Protein AF-A0A856MH04-F1 (afdb_monomer)

pLDDT: mean 80.82, std 21.12, range [37.09, 98.31]

Sequence (131 aa):
MKMKALLLPAAIMVMFATSPVIFTHAGVAAPGSRAEAWQAKLNLTDAQKAKMKEIRESSKKQIDALLTPEQRTQKEQARQQRKKPNLNLTADQKAKMKEIRQNTKTQMQALLTPEQQQQWKQMREQKRQSQ

Foldseek 3Di:
DDDDDDDDDDDPPDDDPDDPPPDPPPDDDDPDDPVVVLCVVLVPDPVLVVVLVVLVVVLVVQLCVLADPVLNVQCVVCVVVVHDGDSVDDPVSVVSNVVSVVVSVVVSLVSHDPVSNVSVVVVVVVVVVVD

Secondary structure (DSSP, 8-state):
---------------------------------HHHHHHHHTT--HHHHHHHHHHHHHHHHHHHHTS-HHHHHHHHHHHHTTPPP-----HHHHHHHHHHHHHHHHHHHHTS-HHHHHHHHHHHHHHHHT-

Mean predicted aligned error: 12.07 Å

Structure (mmCIF, N/CA/C/O backbone):
data_AF-A0A856MH04-F1
#
_entry.id   AF-A0A856MH04-F1
#
loop_
_atom_site.group_PDB
_atom_site.id
_atom_site.type_symbol
_atom_site.label_atom_id
_atom_site.label_alt_id
_atom_site.label_comp_id
_atom_site.label_asym_id
_atom_site.label_entity_id
_atom_site.label_seq_id
_atom_site.pdbx_PDB_ins_code
_atom_site.Cartn_x
_atom_site.Cartn_y
_atom_site.Cartn_z
_atom_site.occupancy
_atom_site.B_iso_or_equiv
_atom_site.auth_seq_id
_atom_site.auth_comp_id
_atom_site.auth_asym_id
_atom_site.auth_atom_id
_atom_site.pdbx_PDB_model_num
ATOM 1 N N . MET A 1 1 ? 1.152 -50.523 28.486 1.00 40.34 1 MET A N 1
ATOM 2 C CA . MET A 1 1 ? 2.097 -49.460 28.076 1.00 40.34 1 MET A CA 1
ATOM 3 C C . MET A 1 1 ? 1.333 -48.165 27.857 1.00 40.34 1 MET A C 1
ATOM 5 O O . MET A 1 1 ? 0.196 -48.199 27.414 1.00 40.34 1 MET A O 1
ATOM 9 N N . LYS A 1 2 ? 1.954 -47.058 28.262 1.00 44.81 2 LYS A N 1
ATOM 10 C CA . LYS A 1 2 ? 1.483 -45.671 28.183 1.00 44.81 2 LYS A CA 1
ATOM 11 C C . LYS A 1 2 ? 1.557 -45.174 26.731 1.00 44.81 2 LYS A C 1
ATOM 13 O O . LYS A 1 2 ? 2.467 -45.600 26.033 1.00 44.81 2 LYS A O 1
ATOM 18 N N . MET A 1 3 ? 0.691 -44.240 26.333 1.00 42.97 3 MET A N 1
ATOM 19 C CA . MET A 1 3 ? 1.037 -42.882 25.863 1.00 42.97 3 MET A CA 1
ATOM 20 C C . MET A 1 3 ? -0.250 -42.099 25.543 1.00 42.97 3 MET A C 1
ATOM 22 O O . MET A 1 3 ? -1.300 -42.667 25.269 1.00 42.97 3 MET A O 1
ATOM 26 N N . LYS A 1 4 ? -0.147 -40.781 25.708 1.00 42.91 4 LYS A N 1
ATOM 27 C CA . LYS A 1 4 ? -1.201 -39.798 25.964 1.00 42.91 4 LYS A CA 1
ATOM 28 C C . LYS A 1 4 ? -1.585 -39.007 24.703 1.00 42.91 4 LYS A C 1
ATOM 30 O O . LYS A 1 4 ? -0.751 -38.802 23.834 1.00 42.91 4 LYS A O 1
ATOM 35 N N . ALA A 1 5 ? -2.833 -38.536 24.722 1.00 49.03 5 ALA A N 1
ATOM 36 C CA . ALA A 1 5 ? -3.416 -37.291 24.200 1.00 49.03 5 ALA A CA 1
ATOM 37 C C . ALA A 1 5 ? -2.593 -36.355 23.287 1.00 49.03 5 ALA A C 1
ATOM 39 O O . ALA A 1 5 ? -1.504 -35.929 23.662 1.00 49.03 5 ALA A O 1
ATOM 40 N N . LEU A 1 6 ? -3.241 -35.852 22.224 1.00 43.00 6 LEU A N 1
ATOM 41 C CA . LEU A 1 6 ? -3.095 -34.463 21.756 1.00 43.00 6 LEU A CA 1
ATOM 42 C C . LEU A 1 6 ? -4.311 -34.083 20.870 1.00 43.00 6 LEU A C 1
ATOM 44 O O . LEU A 1 6 ? -4.502 -34.681 19.821 1.00 43.00 6 LEU A O 1
ATOM 48 N N . LEU A 1 7 ? -5.329 -33.389 21.387 1.00 39.56 7 LEU A N 1
ATOM 49 C CA . LEU A 1 7 ? -5.524 -31.932 21.546 1.00 39.56 7 LEU A CA 1
ATOM 50 C C . LEU A 1 7 ? -6.159 -31.251 20.310 1.00 39.56 7 LEU A C 1
ATOM 52 O O . LEU A 1 7 ? -5.661 -31.307 19.194 1.00 39.56 7 LEU A O 1
ATOM 56 N N . LEU A 1 8 ? -7.319 -30.661 20.605 1.00 37.09 8 LEU A N 1
ATOM 57 C CA . LEU A 1 8 ? -8.390 -30.075 19.794 1.00 37.09 8 LEU A CA 1
ATOM 58 C C . LEU A 1 8 ? -8.002 -28.815 18.984 1.00 37.09 8 LEU A C 1
ATOM 60 O O . LEU A 1 8 ? -6.990 -28.180 19.283 1.00 37.09 8 LEU A O 1
ATOM 64 N N . PRO A 1 9 ? -8.832 -28.406 17.998 1.00 46.78 9 PRO A N 1
ATOM 65 C CA . PRO A 1 9 ? -8.619 -27.198 17.202 1.00 46.78 9 PRO A CA 1
ATOM 66 C C . PRO A 1 9 ? -8.718 -25.927 18.056 1.00 46.78 9 PRO A C 1
ATOM 68 O O . PRO A 1 9 ? -9.695 -25.708 18.773 1.00 46.78 9 PRO A O 1
AT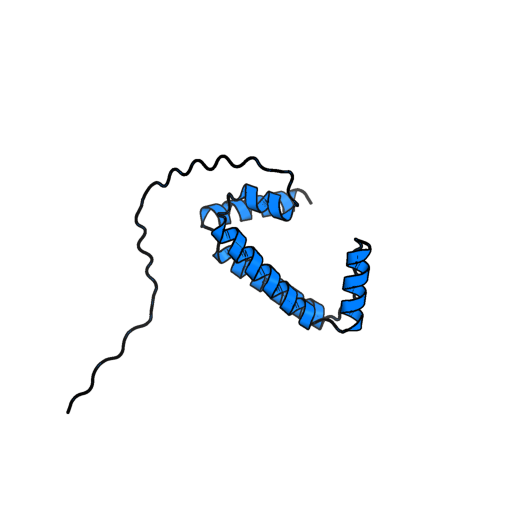OM 71 N N . ALA A 1 10 ? -7.713 -25.059 17.942 1.00 40.16 10 ALA A N 1
ATOM 72 C CA . AL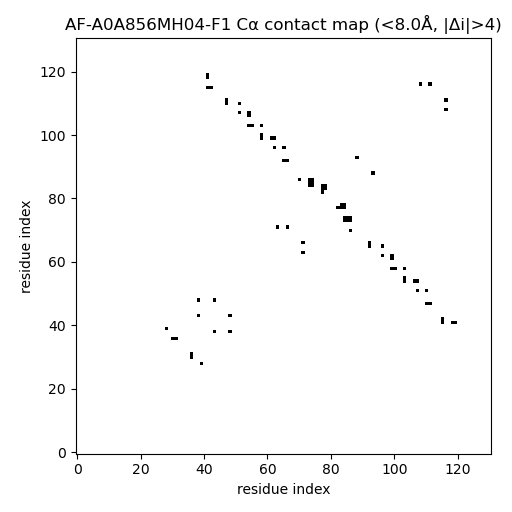A A 1 10 ? -7.679 -23.755 18.591 1.00 40.16 10 ALA A CA 1
ATOM 73 C C . ALA A 1 10 ? -8.685 -22.788 17.937 1.00 40.16 10 ALA A C 1
ATOM 75 O O . ALA A 1 10 ? -8.356 -22.041 17.017 1.00 40.16 10 ALA A O 1
ATOM 76 N N . ALA A 1 11 ? -9.920 -22.788 18.437 1.00 40.41 11 ALA A N 1
ATOM 77 C CA . ALA A 1 11 ? -10.819 -21.648 18.344 1.00 40.41 11 ALA A CA 1
ATOM 78 C C . ALA A 1 11 ? -10.421 -20.645 19.437 1.00 40.41 11 ALA A C 1
ATOM 80 O O . ALA A 1 11 ? -10.584 -20.912 20.627 1.00 40.41 11 ALA A O 1
ATOM 81 N N . ILE A 1 12 ? -9.869 -19.494 19.051 1.00 43.03 12 ILE A N 1
ATOM 82 C CA . ILE A 1 12 ? -9.634 -18.389 19.986 1.00 43.03 12 ILE A CA 1
ATOM 83 C C . ILE A 1 12 ? -10.996 -17.753 20.282 1.00 43.03 12 ILE A C 1
ATOM 85 O O . ILE A 1 12 ? -11.471 -16.879 19.559 1.00 43.03 12 ILE A O 1
ATOM 89 N N . MET A 1 13 ? -11.645 -18.239 21.336 1.00 41.66 13 MET A N 1
ATOM 90 C CA . MET A 1 13 ? -12.840 -17.643 21.921 1.00 41.66 13 MET A CA 1
ATOM 91 C C . MET A 1 13 ? -12.401 -16.440 22.765 1.00 41.66 13 MET A C 1
ATOM 93 O O . MET A 1 13 ? -11.999 -16.584 23.917 1.00 41.66 13 MET A O 1
ATOM 97 N N . VAL A 1 14 ? -12.420 -15.242 22.177 1.00 54.69 14 VAL A N 1
ATOM 98 C CA . VAL A 1 14 ? -12.207 -13.996 22.925 1.00 54.69 14 VAL A CA 1
ATOM 99 C C . VAL A 1 14 ? -13.451 -13.748 23.778 1.00 54.69 14 VAL A C 1
ATOM 101 O O . VAL A 1 14 ? -14.501 -13.377 23.258 1.00 54.69 14 VAL A O 1
ATOM 104 N N . MET A 1 15 ? -13.347 -13.980 25.088 1.00 48.94 15 MET A N 1
ATOM 105 C CA . MET A 1 15 ? -14.360 -13.529 26.040 1.00 48.94 15 MET A CA 1
ATOM 106 C C . MET A 1 15 ? -14.352 -11.998 26.092 1.00 48.94 15 MET A C 1
ATOM 108 O O . MET A 1 15 ? -13.339 -11.382 26.422 1.00 48.94 15 MET A O 1
ATOM 112 N N . PHE A 1 16 ? -15.486 -11.380 25.767 1.00 44.56 16 PHE A N 1
ATOM 113 C CA . PHE A 1 16 ? -15.705 -9.951 25.968 1.00 44.56 16 PHE A CA 1
ATOM 114 C C . PHE A 1 16 ? -15.913 -9.678 27.462 1.00 44.56 16 PHE A C 1
ATOM 116 O O . PHE A 1 16 ? -17.005 -9.872 27.987 1.00 44.56 16 PHE A O 1
ATOM 123 N N . ALA A 1 17 ? -14.873 -9.202 28.146 1.00 51.44 17 ALA A N 1
ATOM 124 C C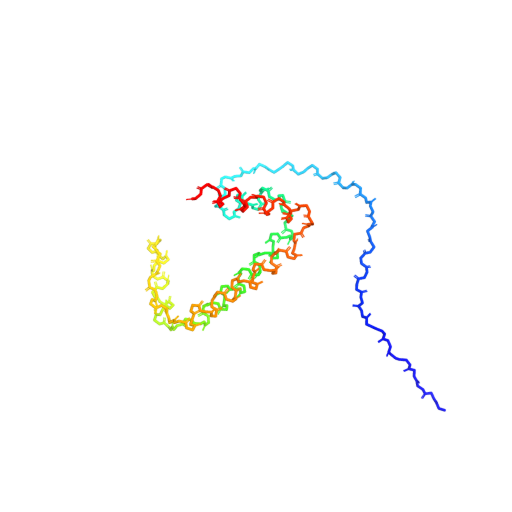A . ALA A 1 17 ? -15.053 -8.459 29.386 1.00 51.44 17 ALA A CA 1
ATOM 125 C C . ALA A 1 17 ? -15.526 -7.046 29.014 1.00 51.44 17 ALA A C 1
ATOM 127 O O . ALA A 1 17 ? -14.772 -6.241 28.465 1.00 51.44 17 ALA A O 1
ATOM 128 N N . THR A 1 18 ? -16.803 -6.765 29.258 1.00 51.00 18 THR A N 1
ATOM 129 C CA . THR A 1 18 ? -17.401 -5.438 29.101 1.00 51.00 18 THR A CA 1
ATOM 130 C C . THR A 1 18 ? -16.878 -4.507 30.190 1.00 51.00 18 THR A C 1
ATOM 132 O O . THR A 1 18 ? -17.483 -4.379 31.252 1.00 51.00 18 THR A O 1
ATOM 135 N N . SER A 1 19 ? -15.763 -3.838 29.912 1.00 46.22 19 SER A N 1
ATOM 136 C CA . SER A 1 19 ? -15.357 -2.639 30.643 1.00 46.22 19 SER A CA 1
ATOM 137 C C . SER A 1 19 ? -15.642 -1.420 29.765 1.00 46.22 19 SER A C 1
ATOM 139 O O . SER A 1 19 ? -15.152 -1.375 28.632 1.00 46.22 19 SER A O 1
ATOM 141 N N . PRO A 1 20 ? -16.409 -0.419 30.237 1.00 52.22 20 PRO A N 1
ATOM 142 C CA . PRO A 1 20 ? -16.552 0.834 29.518 1.00 52.22 20 PRO A CA 1
ATOM 143 C C . PRO A 1 20 ? -15.225 1.579 29.621 1.00 52.22 20 PRO A C 1
ATOM 145 O O . PRO A 1 20 ? -14.923 2.200 30.639 1.00 52.22 20 PRO A O 1
ATOM 148 N N . VAL A 1 21 ? -14.401 1.501 28.578 1.00 55.31 21 VAL A N 1
ATOM 149 C CA . VAL A 1 21 ? -13.201 2.327 28.527 1.00 55.31 21 VAL A CA 1
ATOM 150 C C . VAL A 1 21 ? -13.581 3.694 27.982 1.00 55.31 21 VAL A C 1
ATOM 152 O O . VAL A 1 21 ? -13.625 3.920 26.774 1.00 55.31 21 VAL A O 1
ATOM 155 N N . ILE A 1 22 ? -13.899 4.611 28.895 1.00 49.09 22 ILE A N 1
ATOM 156 C CA . ILE A 1 22 ? -13.993 6.033 28.579 1.00 49.09 22 ILE A CA 1
ATOM 157 C C . ILE A 1 22 ? -12.558 6.532 28.411 1.00 49.09 22 ILE A C 1
ATOM 159 O O . ILE A 1 22 ? -11.929 6.997 29.356 1.00 49.09 22 ILE A O 1
ATOM 163 N N . PHE A 1 23 ? -12.015 6.403 27.203 1.00 50.62 23 PHE A N 1
ATOM 164 C CA . PHE A 1 23 ? -10.800 7.116 26.846 1.00 50.62 23 PHE A CA 1
ATOM 165 C C . PHE A 1 23 ? -11.155 8.418 26.132 1.00 50.62 23 PHE A C 1
ATOM 167 O O . PHE A 1 23 ? -11.447 8.438 24.934 1.00 50.62 23 PHE A O 1
ATOM 174 N N . THR A 1 24 ? -11.078 9.525 26.863 1.00 45.72 24 THR A N 1
ATOM 175 C CA . THR A 1 24 ? -11.040 10.868 26.284 1.00 45.72 24 THR A CA 1
ATOM 176 C C . THR A 1 24 ? -9.692 11.078 25.589 1.00 45.72 24 THR A C 1
ATOM 178 O O . THR A 1 24 ? -8.741 11.564 26.195 1.00 45.72 24 THR A O 1
ATOM 181 N N . HIS A 1 25 ? -9.582 10.706 24.314 1.00 49.56 25 HIS A N 1
ATOM 182 C CA . HIS A 1 25 ? -8.429 11.087 23.495 1.00 49.56 25 HIS A CA 1
ATOM 183 C C . HIS A 1 25 ? -8.692 12.449 22.850 1.00 49.56 25 HIS A C 1
ATOM 185 O O . HIS A 1 25 ? -9.217 12.547 21.742 1.00 49.56 25 HIS A O 1
ATOM 191 N N . ALA A 1 26 ? -8.315 13.512 23.559 1.00 44.91 26 ALA A N 1
ATOM 192 C CA . ALA A 1 26 ? -8.142 14.831 22.969 1.00 44.91 26 ALA A CA 1
ATOM 193 C C . ALA A 1 26 ? -6.860 14.820 22.115 1.00 44.91 26 ALA A C 1
ATOM 195 O O . ALA A 1 26 ? -5.760 15.033 22.615 1.00 44.91 26 ALA A O 1
ATOM 196 N N . GLY A 1 27 ? -6.999 14.515 20.824 1.00 44.03 27 GLY A N 1
ATOM 197 C CA . GLY A 1 27 ? -5.926 14.618 19.836 1.00 44.03 27 GLY A CA 1
ATOM 198 C C . GLY A 1 27 ? -6.238 15.726 18.837 1.00 44.03 27 GLY A C 1
ATOM 199 O O . GLY A 1 27 ? -7.127 15.571 18.003 1.00 44.03 27 GLY A O 1
ATOM 200 N N . VAL A 1 28 ? -5.509 16.840 18.917 1.00 45.53 28 VAL A N 1
ATOM 201 C CA . VAL A 1 28 ? -5.560 17.938 17.941 1.00 45.53 28 VAL A CA 1
ATOM 202 C C . VAL A 1 28 ? -5.147 17.390 16.570 1.00 45.53 28 VAL A C 1
ATOM 204 O O . VAL A 1 28 ? -4.001 16.993 16.364 1.00 45.53 28 VAL A O 1
ATOM 207 N N . ALA A 1 29 ? -6.090 17.322 15.630 1.00 46.34 29 ALA A N 1
ATOM 208 C CA . ALA A 1 29 ? -5.838 16.830 14.281 1.00 46.34 29 ALA A CA 1
ATOM 209 C C . ALA A 1 29 ? -5.084 17.888 13.453 1.00 46.34 29 ALA A C 1
ATOM 211 O O . ALA A 1 29 ? -5.658 18.895 13.045 1.00 46.34 29 ALA A O 1
ATOM 212 N N . ALA A 1 30 ? -3.798 17.651 13.180 1.00 46.34 30 ALA A N 1
ATOM 213 C CA . ALA A 1 30 ? -3.041 18.377 12.157 1.00 46.34 30 ALA A CA 1
ATOM 214 C C . ALA A 1 30 ? -3.605 18.076 10.746 1.00 46.34 30 ALA A C 1
ATOM 216 O O . ALA A 1 30 ? -4.205 17.011 10.554 1.00 46.34 30 ALA A O 1
ATOM 217 N N . PRO A 1 31 ? -3.420 18.955 9.735 1.00 41.91 31 PRO A N 1
ATOM 218 C CA . PRO A 1 31 ? -3.885 18.698 8.373 1.00 41.91 31 PRO A CA 1
ATOM 219 C C . PRO A 1 31 ? -3.100 17.533 7.754 1.00 41.91 31 PRO A C 1
ATOM 221 O O . PRO A 1 31 ? -2.035 17.700 7.165 1.00 41.91 31 PRO A O 1
ATOM 224 N N . GLY A 1 32 ? -3.628 16.325 7.936 1.00 50.59 32 GLY A N 1
ATOM 225 C CA . GLY A 1 32 ? -3.056 15.090 7.423 1.00 50.59 32 GLY A CA 1
ATOM 226 C C . GLY A 1 32 ? -3.363 14.873 5.942 1.00 50.59 32 GLY A C 1
ATOM 227 O O . GLY A 1 32 ? -4.335 15.383 5.380 1.00 50.59 32 GLY A O 1
ATOM 228 N N . SER A 1 33 ? -2.545 14.043 5.305 1.00 63.97 33 SER A N 1
ATOM 229 C CA . SER A 1 33 ? -2.818 13.452 3.999 1.00 63.97 33 SER A CA 1
ATOM 230 C C . SER A 1 33 ? -4.244 12.883 3.934 1.00 63.97 33 SER A C 1
ATOM 232 O O . SER A 1 33 ? -4.823 12.460 4.936 1.00 63.97 33 SER A O 1
ATOM 234 N N . ARG A 1 34 ? -4.829 12.768 2.732 1.00 62.66 34 ARG A N 1
ATOM 235 C CA . ARG A 1 34 ? -6.152 12.126 2.558 1.00 62.66 34 ARG A CA 1
ATOM 236 C C . ARG A 1 34 ? -6.206 10.726 3.198 1.00 62.66 34 ARG A C 1
ATOM 238 O O . ARG A 1 34 ? -7.284 10.287 3.585 1.00 62.66 34 ARG A O 1
ATOM 245 N N . ALA A 1 35 ? -5.060 10.043 3.306 1.00 62.00 35 ALA A N 1
ATOM 246 C CA . ALA A 1 35 ? -4.917 8.760 3.985 1.00 62.00 35 ALA A CA 1
ATOM 247 C C . ALA A 1 35 ? -5.002 8.854 5.522 1.00 62.00 35 ALA A C 1
ATOM 249 O O . ALA A 1 35 ? -5.460 7.908 6.150 1.00 62.00 35 ALA A O 1
ATOM 250 N N . GLU A 1 36 ? -4.589 9.962 6.124 1.00 65.00 36 GLU A N 1
ATOM 251 C CA . GLU A 1 36 ? -4.717 10.228 7.563 1.00 65.00 36 GLU A CA 1
ATOM 252 C C . GLU A 1 36 ? -6.115 10.754 7.903 1.00 65.00 36 GLU A C 1
ATOM 254 O O . GLU A 1 36 ? -6.690 10.358 8.913 1.00 65.00 36 GLU A O 1
ATOM 259 N N . ALA A 1 37 ? -6.727 11.532 7.006 1.00 72.00 37 ALA A N 1
ATOM 260 C CA . ALA A 1 37 ? -8.068 12.080 7.204 1.00 72.00 37 ALA A CA 1
ATOM 261 C C . ALA A 1 37 ? -9.152 10.999 7.387 1.00 72.00 37 ALA A C 1
ATOM 263 O O . ALA A 1 37 ? -10.060 11.167 8.195 1.00 72.00 37 ALA A O 1
ATOM 264 N N . TRP A 1 38 ? -9.085 9.872 6.665 1.00 77.62 38 TRP A N 1
ATOM 265 C CA . TRP A 1 38 ? -10.058 8.788 6.871 1.00 77.62 38 TRP A CA 1
ATOM 266 C C . TRP A 1 38 ? -9.765 7.954 8.119 1.00 77.62 38 TRP A C 1
ATOM 268 O O . TRP A 1 38 ? -10.699 7.460 8.739 1.00 77.62 38 TRP A O 1
ATOM 278 N N . GLN A 1 39 ? -8.492 7.796 8.489 1.00 81.69 39 GLN A N 1
ATOM 279 C CA . GLN A 1 39 ? -8.108 7.064 9.699 1.00 81.69 39 GLN A CA 1
ATOM 280 C C . GLN A 1 39 ? -8.554 7.826 10.948 1.00 81.69 39 GLN A C 1
ATOM 282 O O . GLN A 1 39 ? -9.066 7.217 11.883 1.00 81.69 39 GLN A O 1
ATOM 287 N N . ALA A 1 40 ? -8.426 9.156 10.925 1.00 77.25 40 ALA A N 1
ATOM 288 C CA . ALA A 1 40 ? -8.974 10.033 11.952 1.00 77.25 40 ALA A CA 1
ATOM 289 C C . ALA A 1 40 ? -10.506 9.923 12.025 1.00 77.25 40 ALA A C 1
ATOM 291 O O . ALA A 1 40 ? -11.047 9.752 13.108 1.00 77.25 40 ALA A O 1
ATOM 292 N N . LYS A 1 41 ? -11.209 9.913 10.881 1.00 84.31 41 LYS A N 1
ATOM 293 C CA . LYS A 1 41 ? -12.678 9.752 10.844 1.00 84.31 41 LYS A CA 1
ATOM 294 C C . LYS A 1 41 ? -13.189 8.425 11.413 1.00 84.31 41 LYS A C 1
ATOM 296 O O . LYS A 1 41 ? -14.310 8.390 11.900 1.00 84.31 41 LYS A O 1
ATOM 301 N N . LEU A 1 42 ? -12.399 7.354 11.337 1.00 89.44 42 LEU A N 1
ATOM 302 C CA . LEU A 1 42 ? -12.736 6.057 11.936 1.00 89.44 42 LEU A CA 1
ATOM 303 C C . LEU A 1 42 ? -12.275 5.920 13.395 1.00 89.44 42 LEU A C 1
ATOM 305 O O . LEU A 1 42 ? -12.428 4.845 13.973 1.00 89.44 42 LEU A O 1
ATOM 309 N N . ASN A 1 43 ? -11.664 6.962 13.971 1.00 90.25 43 ASN A N 1
ATOM 310 C CA . ASN A 1 43 ? -11.059 6.925 15.30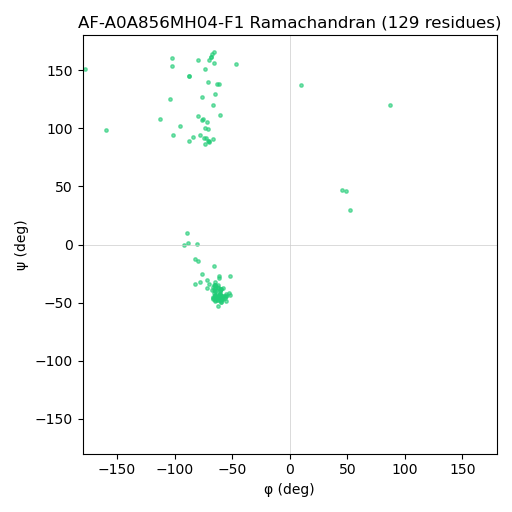3 1.00 90.25 43 ASN A CA 1
ATOM 311 C C . ASN A 1 43 ? -10.140 5.703 15.491 1.00 90.25 43 ASN A C 1
ATOM 313 O O . ASN A 1 43 ? -10.246 4.979 16.480 1.00 90.25 43 ASN A O 1
ATOM 317 N N . LEU A 1 44 ? -9.272 5.419 14.507 1.00 91.62 44 LEU A N 1
ATOM 318 C CA . LEU A 1 44 ? -8.378 4.260 14.594 1.00 91.62 44 LEU A CA 1
ATOM 319 C C . LEU A 1 44 ? -7.410 4.397 15.772 1.00 91.62 44 LEU A C 1
ATOM 321 O O . LEU A 1 44 ? -6.797 5.453 15.956 1.00 91.62 44 LEU A O 1
ATOM 325 N N . THR A 1 45 ? -7.201 3.301 16.498 1.00 93.06 45 THR A N 1
ATOM 326 C CA . THR A 1 45 ? -6.175 3.233 17.543 1.00 93.06 45 THR A CA 1
ATOM 327 C C . THR A 1 45 ? -4.778 3.232 16.928 1.00 93.06 45 THR A C 1
ATOM 329 O O . THR A 1 45 ? -4.584 2.857 15.767 1.00 93.06 45 THR A O 1
ATOM 332 N N . ASP A 1 46 ? -3.765 3.606 17.705 1.00 91.75 46 ASP A N 1
ATOM 333 C CA . ASP A 1 46 ? -2.387 3.615 17.206 1.00 91.75 46 ASP A CA 1
ATOM 334 C C . ASP A 1 46 ? -1.880 2.206 16.872 1.00 91.75 46 ASP A C 1
ATOM 336 O O . ASP A 1 46 ? -1.182 2.021 15.874 1.00 91.75 46 ASP A O 1
ATOM 340 N N . ALA A 1 47 ? -2.336 1.190 17.611 1.00 92.81 47 ALA A N 1
ATOM 341 C CA . ALA A 1 47 ? -2.082 -0.211 17.283 1.00 92.81 47 ALA A CA 1
ATOM 342 C C . ALA A 1 47 ? -2.691 -0.607 15.923 1.00 92.81 47 ALA A C 1
ATOM 344 O O . ALA A 1 47 ? -2.013 -1.221 15.094 1.00 92.81 47 ALA A O 1
ATOM 345 N N . GLN A 1 48 ? -3.942 -0.209 15.645 1.00 91.88 48 GLN A N 1
ATOM 346 C CA . GLN A 1 48 ? -4.576 -0.437 14.340 1.00 91.88 48 GLN A CA 1
ATOM 347 C C . GLN A 1 48 ? -3.811 0.281 13.219 1.00 91.88 48 GLN A C 1
ATOM 349 O O . GLN A 1 48 ? -3.532 -0.323 12.180 1.00 91.88 48 GLN A O 1
ATOM 354 N N . LYS A 1 49 ? -3.417 1.547 13.424 1.00 92.44 49 LYS A N 1
ATOM 355 C CA . LYS A 1 49 ? -2.629 2.320 12.446 1.00 92.44 49 LYS A CA 1
ATOM 356 C C . LYS A 1 49 ? -1.289 1.650 12.145 1.00 92.44 49 LYS A C 1
ATOM 358 O O . LYS A 1 49 ? -0.930 1.525 10.971 1.00 92.44 49 LYS A O 1
ATOM 363 N N . ALA A 1 50 ? -0.578 1.182 13.173 1.00 94.19 50 ALA A N 1
ATOM 364 C CA . ALA A 1 50 ? 0.695 0.483 13.024 1.00 94.19 50 ALA A CA 1
ATOM 365 C C . ALA A 1 50 ? 0.540 -0.789 12.174 1.00 94.19 50 ALA A C 1
ATOM 367 O O . ALA A 1 50 ? 1.265 -0.968 11.193 1.00 94.19 50 ALA A O 1
ATOM 368 N N . LYS A 1 51 ? -0.473 -1.616 12.461 1.00 93.94 51 LYS A N 1
ATOM 369 C CA . LYS A 1 51 ? -0.760 -2.824 11.672 1.00 93.94 51 LYS A CA 1
ATOM 370 C C . LYS A 1 51 ? -1.172 -2.523 10.237 1.00 93.94 51 LYS A C 1
ATOM 372 O O . LYS A 1 51 ? -0.720 -3.185 9.305 1.00 93.94 51 LYS A O 1
ATOM 377 N N . MET A 1 52 ? -1.960 -1.476 10.014 1.00 94.19 52 MET A N 1
ATOM 378 C CA . MET A 1 52 ? -2.287 -1.051 8.654 1.00 94.19 52 MET A CA 1
ATOM 379 C C . MET A 1 52 ? -1.066 -0.546 7.878 1.00 94.19 52 MET A C 1
ATOM 381 O O . MET A 1 52 ? -0.990 -0.756 6.666 1.00 94.19 52 MET A O 1
ATOM 385 N N . LYS A 1 53 ? -0.118 0.129 8.540 1.00 94.69 53 LYS A N 1
ATOM 386 C CA . LYS A 1 53 ? 1.141 0.559 7.919 1.00 94.69 53 LYS A CA 1
ATOM 387 C C . LYS A 1 53 ? 1.969 -0.651 7.483 1.00 94.69 53 LYS A C 1
ATOM 389 O O . LYS A 1 53 ? 2.357 -0.709 6.320 1.00 94.69 53 LYS A O 1
ATOM 394 N N . GLU A 1 54 ? 2.127 -1.637 8.364 1.00 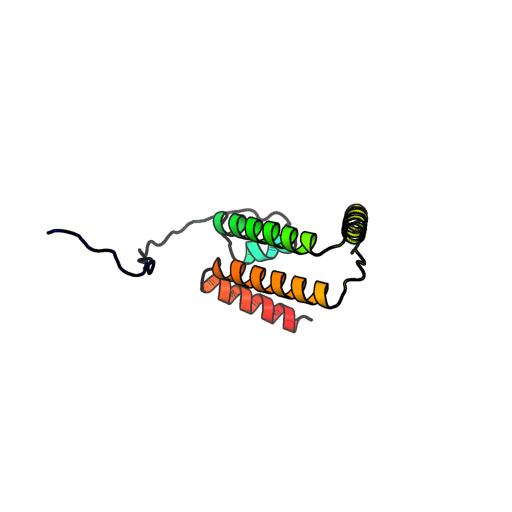95.94 54 GLU A N 1
ATOM 395 C CA . GLU A 1 54 ? 2.822 -2.901 8.084 1.00 95.94 54 GLU A CA 1
ATOM 396 C C . GLU A 1 54 ? 2.223 -3.624 6.860 1.00 95.94 54 GLU A C 1
ATOM 398 O O . GLU A 1 54 ? 2.935 -3.961 5.910 1.00 95.94 54 GLU A O 1
ATOM 403 N N . ILE A 1 55 ? 0.891 -3.762 6.810 1.00 95.38 55 ILE A N 1
ATOM 404 C CA . ILE A 1 55 ? 0.182 -4.367 5.670 1.00 95.38 55 ILE A CA 1
ATOM 405 C C . ILE A 1 55 ? 0.454 -3.595 4.367 1.00 95.38 55 ILE A C 1
ATOM 407 O O . ILE A 1 55 ? 0.717 -4.196 3.323 1.00 95.38 55 ILE A O 1
ATOM 411 N N . ARG A 1 56 ? 0.407 -2.255 4.396 1.00 95.44 56 ARG A N 1
ATOM 412 C CA . ARG A 1 56 ? 0.657 -1.424 3.203 1.00 95.44 56 ARG A CA 1
ATOM 413 C C . ARG A 1 56 ? 2.095 -1.529 2.714 1.00 95.44 56 ARG A C 1
ATOM 415 O O . ARG A 1 56 ? 2.318 -1.550 1.505 1.00 95.44 56 ARG A O 1
ATOM 422 N N . GLU A 1 57 ? 3.059 -1.588 3.624 1.00 96.81 57 GLU A N 1
ATOM 423 C CA . GLU A 1 57 ? 4.469 -1.766 3.280 1.00 96.81 57 GLU A CA 1
ATOM 424 C C . GLU A 1 57 ? 4.718 -3.134 2.642 1.00 96.81 57 GLU A C 1
ATOM 426 O O . GLU A 1 57 ? 5.383 -3.209 1.607 1.00 96.81 57 GLU A O 1
ATOM 431 N N . SER A 1 58 ? 4.119 -4.194 3.188 1.00 96.88 58 SER A N 1
ATOM 432 C CA . SER A 1 58 ? 4.163 -5.535 2.594 1.00 96.88 58 SER A CA 1
ATOM 433 C C . SER A 1 58 ? 3.549 -5.555 1.188 1.00 96.88 58 SER A C 1
ATOM 435 O O . SER A 1 58 ? 4.200 -5.958 0.223 1.00 96.88 58 SER A O 1
ATOM 437 N N .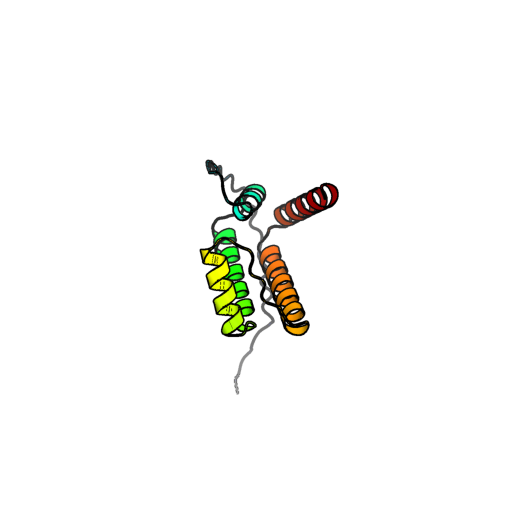 SER A 1 59 ? 2.345 -4.998 1.034 1.00 97.69 59 SER A N 1
ATOM 438 C CA . SER A 1 59 ? 1.656 -4.851 -0.256 1.00 97.69 59 SER A CA 1
ATOM 439 C C . SER A 1 59 ? 2.501 -4.100 -1.291 1.00 97.69 59 SER A C 1
ATOM 441 O O . SER A 1 59 ? 2.616 -4.518 -2.445 1.00 97.69 59 SER A O 1
ATOM 443 N N . LYS A 1 60 ? 3.166 -3.012 -0.877 1.00 96.62 60 LYS A N 1
ATOM 444 C CA . LYS A 1 60 ? 4.081 -2.248 -1.735 1.00 96.62 60 LYS A CA 1
ATOM 445 C C . LYS A 1 60 ? 5.262 -3.102 -2.196 1.00 96.62 60 LYS A C 1
ATOM 447 O O . LYS A 1 60 ? 5.578 -3.074 -3.380 1.00 96.62 60 LYS A O 1
ATOM 452 N N . LYS A 1 61 ? 5.886 -3.874 -1.298 1.00 97.56 61 LYS A N 1
ATOM 453 C CA . LYS A 1 61 ? 6.987 -4.788 -1.652 1.00 97.56 61 LYS A CA 1
ATOM 454 C C . LYS A 1 61 ? 6.535 -5.847 -2.662 1.00 97.56 61 LYS A C 1
ATOM 456 O O . LYS A 1 61 ? 7.230 -6.071 -3.648 1.00 97.56 61 LYS A O 1
ATOM 461 N N . GLN A 1 62 ? 5.357 -6.440 -2.461 1.00 97.56 62 GLN A N 1
ATOM 462 C CA . GLN A 1 62 ? 4.787 -7.419 -3.393 1.00 97.56 62 GLN A CA 1
ATOM 463 C C . GLN A 1 62 ? 4.520 -6.808 -4.773 1.00 97.56 62 GLN A C 1
ATOM 465 O O . GLN A 1 62 ? 4.867 -7.404 -5.785 1.00 97.56 62 GLN A O 1
ATOM 470 N N . ILE A 1 63 ? 3.949 -5.601 -4.827 1.00 96.81 63 ILE A N 1
ATOM 471 C CA . ILE A 1 63 ? 3.730 -4.891 -6.093 1.00 96.81 63 ILE A CA 1
ATOM 472 C C . ILE A 1 63 ? 5.060 -4.576 -6.784 1.00 96.81 63 ILE A C 1
ATOM 474 O O . ILE A 1 63 ? 5.173 -4.758 -7.992 1.00 96.81 63 ILE A O 1
ATOM 478 N N . ASP A 1 64 ? 6.066 -4.131 -6.036 1.00 96.44 64 ASP A N 1
ATOM 479 C CA . ASP A 1 64 ? 7.374 -3.781 -6.592 1.00 96.44 64 ASP A CA 1
ATOM 480 C C . ASP A 1 64 ? 8.088 -5.004 -7.173 1.00 96.44 64 ASP A C 1
ATOM 482 O O . ASP A 1 64 ? 8.726 -4.896 -8.222 1.00 96.44 64 ASP A O 1
ATOM 486 N N . ALA A 1 65 ? 7.902 -6.176 -6.561 1.00 97.44 65 ALA A N 1
ATOM 487 C CA . ALA A 1 65 ? 8.403 -7.446 -7.073 1.00 97.44 65 ALA A CA 1
ATOM 488 C C . ALA A 1 65 ? 7.827 -7.816 -8.454 1.00 97.44 65 ALA A C 1
ATOM 490 O O . ALA A 1 65 ? 8.515 -8.476 -9.225 1.00 97.44 65 ALA A O 1
ATOM 491 N N . LEU A 1 66 ? 6.619 -7.350 -8.800 1.00 97.69 66 LEU A N 1
ATOM 492 C CA . LEU A 1 66 ? 5.989 -7.607 -10.105 1.00 97.69 66 LEU A CA 1
ATOM 493 C C . LEU A 1 66 ? 6.511 -6.714 -11.237 1.00 97.69 66 LEU A C 1
ATOM 495 O O . LEU A 1 66 ? 6.208 -6.975 -12.402 1.00 97.69 66 LEU A O 1
ATOM 499 N N . LEU A 1 67 ? 7.223 -5.635 -10.909 1.00 97.69 67 LEU A N 1
ATOM 500 C CA . LEU A 1 67 ? 7.734 -4.675 -11.884 1.00 97.69 67 LEU A CA 1
ATOM 501 C C . LEU A 1 67 ? 9.101 -5.105 -12.415 1.00 97.69 67 LEU A C 1
ATOM 503 O O . LEU A 1 67 ? 9.934 -5.599 -11.649 1.00 97.69 67 LEU A O 1
ATOM 507 N N . THR A 1 68 ? 9.352 -4.830 -13.696 1.00 97.94 68 THR A N 1
ATOM 508 C CA . THR A 1 68 ? 10.691 -4.972 -14.286 1.00 97.94 68 THR A CA 1
ATOM 509 C C . THR A 1 68 ? 11.656 -3.921 -13.717 1.00 97.94 68 THR A C 1
ATOM 511 O O . THR A 1 68 ? 11.204 -2.902 -13.174 1.00 97.94 68 THR A O 1
ATOM 514 N N . PRO A 1 69 ? 12.982 -4.120 -13.832 1.00 97.31 69 PRO A N 1
ATOM 515 C CA . PRO A 1 69 ? 13.965 -3.115 -13.428 1.00 97.31 69 PRO A CA 1
ATOM 516 C C . PRO A 1 69 ? 13.699 -1.732 -14.045 1.00 97.31 69 PRO A C 1
ATOM 518 O O . PRO A 1 69 ? 13.695 -0.727 -13.335 1.00 97.31 69 PRO A O 1
ATOM 521 N N . GLU A 1 70 ? 13.363 -1.675 -15.333 1.00 96.38 70 GLU A N 1
ATOM 522 C CA . GLU A 1 70 ? 13.084 -0.436 -16.067 1.00 96.38 70 GLU A CA 1
ATOM 523 C C . GLU A 1 70 ? 11.828 0.254 -15.524 1.00 96.38 70 GLU A C 1
ATOM 525 O O . GLU A 1 70 ? 11.831 1.460 -15.265 1.00 96.38 70 GLU A O 1
ATOM 530 N N . GLN A 1 71 ? 10.760 -0.512 -15.274 1.00 97.88 71 GLN A N 1
ATOM 531 C CA . GLN A 1 71 ? 9.529 0.005 -14.671 1.00 97.88 71 GLN A CA 1
ATOM 532 C C . GLN A 1 71 ? 9.773 0.543 -13.252 1.00 97.88 71 GLN A C 1
ATOM 534 O O . GLN A 1 71 ? 9.188 1.557 -12.863 1.00 97.88 71 GLN A O 1
ATOM 539 N N . ARG A 1 72 ? 10.646 -0.093 -12.459 1.00 96.44 72 ARG A N 1
ATOM 540 C CA . ARG A 1 72 ? 11.019 0.414 -11.127 1.00 96.44 72 ARG A CA 1
ATOM 541 C C . ARG A 1 72 ? 11.752 1.749 -11.226 1.00 96.44 72 ARG A C 1
ATOM 543 O O . ARG A 1 72 ? 11.400 2.667 -10.485 1.00 96.44 72 ARG A O 1
ATOM 550 N N . THR A 1 73 ? 12.688 1.881 -12.162 1.00 95.81 73 THR A N 1
ATOM 551 C CA . THR A 1 73 ? 13.406 3.139 -12.420 1.00 95.81 73 THR A CA 1
ATOM 552 C C . THR A 1 73 ? 12.449 4.253 -12.838 1.00 95.81 73 THR A C 1
ATOM 554 O O . THR A 1 73 ? 12.462 5.327 -12.239 1.00 95.81 73 THR A O 1
ATOM 557 N N . GLN A 1 74 ? 11.540 3.988 -13.782 1.00 96.00 74 GLN A N 1
ATOM 558 C CA . GLN A 1 74 ? 10.518 4.961 -14.192 1.00 96.00 74 GLN A CA 1
ATOM 559 C C . GLN A 1 74 ? 9.607 5.367 -13.027 1.00 96.00 74 GLN A C 1
ATOM 561 O O . GLN A 1 74 ? 9.267 6.541 -12.868 1.00 96.00 74 GLN A O 1
ATOM 566 N N . LYS A 1 75 ? 9.223 4.406 -12.176 1.00 96.06 75 LYS A N 1
ATOM 567 C CA . LYS A 1 75 ? 8.436 4.680 -10.969 1.00 96.06 75 LYS A CA 1
ATOM 568 C C . LYS A 1 75 ? 9.177 5.615 -10.013 1.00 96.06 75 LYS A C 1
ATOM 570 O O . LYS A 1 75 ? 8.563 6.528 -9.462 1.00 96.06 75 LYS A O 1
ATOM 575 N N . GLU A 1 76 ? 10.469 5.382 -9.803 1.00 95.06 76 GLU A N 1
ATOM 576 C CA . GLU A 1 76 ? 11.312 6.194 -8.924 1.00 95.06 76 GLU A CA 1
ATOM 577 C C . GLU A 1 76 ? 11.496 7.616 -9.471 1.00 95.06 76 GLU A C 1
ATOM 579 O O . GLU A 1 76 ? 11.257 8.584 -8.752 1.00 95.06 76 GLU A O 1
ATOM 584 N N . GLN A 1 77 ? 11.800 7.756 -10.762 1.00 95.50 77 GLN A N 1
ATOM 585 C CA . GLN A 1 77 ? 11.916 9.059 -11.424 1.00 95.50 77 GLN A CA 1
ATOM 586 C C . GLN A 1 77 ? 10.610 9.857 -11.358 1.00 95.50 77 GLN A C 1
ATOM 588 O O . GLN A 1 77 ? 10.610 11.034 -10.993 1.00 95.50 77 GLN A O 1
ATOM 593 N N . ALA A 1 78 ? 9.472 9.218 -11.644 1.00 95.75 78 ALA A N 1
ATOM 594 C CA . ALA A 1 78 ? 8.171 9.868 -11.524 1.00 95.75 78 ALA A CA 1
ATOM 595 C C . ALA A 1 78 ? 7.906 10.331 -10.083 1.00 95.75 78 ALA A C 1
ATOM 597 O O . ALA A 1 78 ? 7.391 11.429 -9.880 1.00 95.75 78 ALA A O 1
ATOM 598 N N . ARG A 1 79 ? 8.310 9.538 -9.076 1.00 93.94 79 ARG A N 1
ATOM 599 C CA . ARG A 1 79 ? 8.191 9.909 -7.658 1.00 93.94 79 ARG A CA 1
ATOM 600 C C . ARG A 1 79 ? 9.011 11.152 -7.324 1.00 93.94 79 ARG A C 1
ATOM 602 O O . ARG A 1 79 ? 8.476 12.050 -6.678 1.00 93.94 79 ARG A O 1
ATOM 609 N N . GLN A 1 80 ? 10.261 11.225 -7.780 1.00 95.44 80 GLN A N 1
ATOM 610 C CA . GLN A 1 80 ? 11.123 12.400 -7.592 1.00 95.44 80 GLN A CA 1
ATOM 611 C C . GLN A 1 80 ? 10.511 13.653 -8.231 1.00 95.44 80 GLN A C 1
ATOM 613 O O . GLN A 1 80 ? 10.510 14.724 -7.634 1.00 95.44 80 GLN A O 1
ATOM 618 N N . GLN A 1 81 ? 9.887 13.495 -9.399 1.00 95.38 81 GLN A N 1
ATOM 619 C CA . GLN A 1 81 ? 9.189 14.572 -10.104 1.00 95.38 81 GLN A CA 1
ATOM 620 C C . GLN A 1 81 ? 7.775 14.851 -9.569 1.00 95.38 81 GLN A C 1
ATOM 622 O O . GLN A 1 81 ? 7.074 15.696 -10.122 1.00 95.38 81 GLN A O 1
ATOM 627 N N . ARG A 1 82 ? 7.318 14.130 -8.532 1.00 94.25 82 ARG A N 1
ATOM 628 C CA . ARG A 1 82 ? 5.938 14.174 -8.008 1.00 94.25 82 ARG A CA 1
ATOM 629 C C . ARG A 1 82 ? 4.865 13.947 -9.088 1.00 94.25 82 ARG A C 1
ATOM 631 O O . ARG A 1 82 ? 3.741 14.431 -8.973 1.00 94.25 82 ARG A O 1
ATOM 638 N N . LYS A 1 83 ? 5.198 13.182 -10.129 1.00 94.19 83 LYS A N 1
ATOM 639 C CA . LYS A 1 83 ? 4.311 12.807 -11.236 1.00 94.19 83 LYS A CA 1
ATOM 640 C C . LYS A 1 83 ? 3.803 11.379 -11.072 1.00 94.19 83 LYS A C 1
ATOM 642 O O . LYS A 1 83 ? 4.384 10.549 -10.372 1.00 94.19 83 LYS A O 1
ATOM 647 N N . LYS A 1 84 ? 2.705 11.071 -11.761 1.00 91.75 84 LYS A N 1
ATOM 648 C CA . LYS A 1 84 ? 2.207 9.698 -11.871 1.00 91.75 84 LYS A CA 1
ATOM 649 C C . LYS A 1 84 ? 3.073 8.928 -12.880 1.00 91.75 84 LYS A C 1
ATOM 651 O O . LYS A 1 84 ? 3.208 9.397 -14.007 1.00 91.75 84 LYS A O 1
ATOM 656 N N . PRO A 1 85 ? 3.629 7.759 -12.523 1.00 92.19 85 PRO A N 1
ATOM 657 C CA . PRO A 1 85 ? 4.414 6.970 -13.461 1.00 92.19 85 PRO A CA 1
ATOM 658 C C . PRO A 1 85 ? 3.524 6.336 -14.532 1.00 92.19 85 PRO A C 1
ATOM 660 O O . PRO A 1 85 ? 2.447 5.815 -14.222 1.00 92.19 85 PRO A O 1
ATOM 663 N N . ASN A 1 86 ? 4.004 6.332 -15.776 1.00 92.38 86 ASN A N 1
ATOM 664 C CA . ASN A 1 86 ? 3.419 5.554 -16.860 1.00 92.38 86 ASN A CA 1
ATOM 665 C C . ASN A 1 86 ? 4.257 4.292 -17.093 1.00 92.38 86 ASN A C 1
ATOM 667 O O . ASN A 1 86 ? 5.257 4.338 -17.793 1.00 92.38 86 ASN A O 1
ATOM 671 N N . LEU A 1 87 ? 3.867 3.181 -16.464 1.00 93.75 87 LEU A N 1
ATOM 672 C CA . LEU A 1 87 ? 4.681 1.959 -16.418 1.00 93.75 87 LEU A CA 1
ATOM 673 C C . LEU A 1 87 ? 4.390 0.962 -17.549 1.00 93.75 87 LEU A C 1
ATOM 675 O O . LEU A 1 87 ? 4.978 -0.114 -17.549 1.00 93.75 87 LEU A O 1
ATOM 679 N N . ASN A 1 88 ? 3.451 1.268 -18.456 1.00 94.12 88 ASN A N 1
ATOM 680 C CA . ASN A 1 88 ? 3.027 0.365 -19.538 1.00 94.12 88 ASN A CA 1
ATOM 681 C C . ASN A 1 88 ? 2.801 -1.086 -19.056 1.00 94.12 88 ASN A C 1
ATOM 683 O O . ASN A 1 88 ? 3.294 -2.043 -19.643 1.00 94.12 88 ASN A O 1
ATOM 687 N N . LEU A 1 89 ? 2.089 -1.240 -17.933 1.00 96.56 89 LEU A N 1
ATOM 688 C CA . LEU A 1 89 ? 1.895 -2.539 -17.280 1.00 96.56 89 LEU A CA 1
ATOM 689 C C . LEU A 1 89 ? 1.165 -3.527 -18.196 1.00 96.56 89 LEU A C 1
ATOM 691 O O . LEU A 1 89 ? 0.139 -3.174 -18.796 1.00 96.56 89 LEU A O 1
ATOM 695 N N . THR A 1 90 ? 1.624 -4.778 -18.201 1.00 98.00 90 THR A N 1
ATOM 696 C CA . THR A 1 90 ? 0.951 -5.878 -18.905 1.00 98.00 90 THR A CA 1
ATOM 697 C C . THR A 1 90 ? -0.399 -6.212 -18.259 1.00 98.00 90 THR A C 1
ATOM 699 O O . THR A 1 90 ? -0.689 -5.809 -17.124 1.00 98.00 90 THR A O 1
ATOM 702 N N . ALA A 1 91 ? -1.252 -6.950 -18.976 1.00 97.88 91 ALA A N 1
ATOM 703 C CA . ALA A 1 91 ? -2.532 -7.419 -18.440 1.00 97.88 91 ALA A CA 1
ATOM 704 C C . ALA A 1 91 ? -2.337 -8.259 -17.163 1.00 97.88 91 ALA A C 1
ATOM 706 O O . ALA A 1 91 ? -2.983 -7.992 -16.147 1.00 97.88 91 ALA A O 1
ATOM 707 N N . ASP A 1 92 ? -1.367 -9.172 -17.174 1.00 97.81 92 ASP A N 1
ATOM 708 C CA . ASP A 1 92 ? -1.060 -10.044 -16.037 1.00 97.81 92 ASP A CA 1
ATOM 709 C C . ASP A 1 92 ? -0.526 -9.269 -14.831 1.00 97.81 92 ASP A C 1
ATOM 711 O O . ASP A 1 92 ? -0.946 -9.509 -13.697 1.00 97.81 92 ASP A O 1
ATOM 715 N N . GLN A 1 93 ? 0.359 -8.289 -15.053 1.00 97.94 93 GLN A N 1
ATOM 716 C CA . GLN A 1 93 ? 0.828 -7.407 -13.980 1.00 97.94 93 GLN A CA 1
ATOM 717 C C . GLN A 1 93 ? -0.349 -6.657 -13.348 1.00 97.94 93 GLN A C 1
ATOM 719 O O . GLN A 1 93 ? -0.478 -6.614 -12.123 1.00 97.94 93 GLN A O 1
ATOM 724 N N . LYS A 1 94 ? -1.250 -6.100 -14.169 1.00 97.81 94 LYS A N 1
ATOM 725 C CA . LYS A 1 94 ? -2.451 -5.403 -13.684 1.00 97.81 94 LYS A CA 1
ATOM 726 C C . LYS A 1 94 ? -3.357 -6.333 -12.874 1.00 97.81 94 LYS A C 1
ATOM 728 O O . LYS A 1 94 ? -3.843 -5.906 -11.824 1.00 97.81 94 LYS A O 1
ATOM 733 N N . ALA A 1 95 ? -3.560 -7.571 -13.327 1.00 98.31 95 ALA A N 1
ATOM 734 C CA . ALA A 1 95 ? -4.366 -8.571 -12.631 1.00 98.31 95 ALA A CA 1
ATOM 735 C C . ALA A 1 95 ? -3.776 -8.911 -11.251 1.00 98.31 95 ALA A C 1
ATOM 737 O O . ALA A 1 95 ? -4.451 -8.719 -10.239 1.00 98.31 95 ALA A O 1
ATOM 738 N N . LYS A 1 96 ? -2.487 -9.268 -11.186 1.00 97.94 96 LYS A N 1
ATOM 739 C CA . LYS A 1 96 ? -1.792 -9.579 -9.922 1.00 97.94 96 LYS A CA 1
ATOM 740 C C . LYS A 1 96 ? -1.787 -8.393 -8.955 1.00 97.94 96 LYS A C 1
ATOM 742 O O . LYS A 1 96 ? -2.064 -8.534 -7.767 1.00 97.94 96 LYS A O 1
ATOM 747 N N . MET A 1 97 ? -1.546 -7.178 -9.453 1.00 97.69 97 MET A N 1
ATOM 748 C CA . MET A 1 97 ? -1.617 -5.974 -8.617 1.00 97.69 97 MET A CA 1
ATOM 749 C C . MET A 1 97 ? -3.036 -5.702 -8.098 1.00 97.69 97 MET A C 1
ATOM 751 O O . MET A 1 97 ? -3.192 -5.157 -7.004 1.00 97.69 97 MET A O 1
ATOM 755 N N . LYS A 1 98 ? -4.084 -6.007 -8.874 1.00 97.56 98 LYS A N 1
ATOM 756 C CA . LYS A 1 98 ? -5.480 -5.872 -8.429 1.00 97.56 98 LYS A CA 1
ATOM 757 C C . LYS A 1 98 ? -5.771 -6.843 -7.287 1.00 97.56 98 LYS A C 1
ATOM 759 O O . LYS A 1 98 ? -6.316 -6.406 -6.275 1.00 97.56 98 LYS A O 1
ATOM 764 N N . GLU A 1 99 ? -5.342 -8.090 -7.425 1.00 97.94 99 GLU A N 1
ATOM 765 C CA . GLU A 1 99 ? -5.481 -9.122 -6.399 1.00 97.94 99 GLU A CA 1
ATOM 766 C C . GLU A 1 99 ? -4.766 -8.729 -5.097 1.00 97.94 99 GLU A C 1
ATOM 768 O O . GLU A 1 99 ? -5.393 -8.682 -4.040 1.00 97.94 99 GLU A O 1
ATOM 773 N N . ILE A 1 100 ? -3.497 -8.302 -5.172 1.00 97.56 100 ILE A N 1
ATOM 774 C CA . ILE A 1 100 ? -2.743 -7.823 -3.999 1.00 97.56 100 ILE A CA 1
ATOM 775 C C . ILE A 1 100 ? -3.495 -6.691 -3.290 1.00 97.56 100 ILE A C 1
ATOM 777 O O . ILE A 1 100 ? -3.624 -6.691 -2.064 1.00 97.56 100 ILE A O 1
ATOM 781 N N . ARG A 1 101 ? -4.036 -5.722 -4.041 1.00 96.25 101 ARG A N 1
ATOM 782 C CA . ARG A 1 101 ? -4.808 -4.608 -3.463 1.00 96.25 101 ARG A CA 1
ATOM 783 C C . ARG A 1 101 ? -6.117 -5.072 -2.827 1.00 96.25 101 ARG A C 1
ATOM 785 O O . ARG A 1 101 ? -6.509 -4.510 -1.804 1.00 96.25 101 ARG A O 1
ATOM 792 N N . GLN A 1 102 ? -6.796 -6.058 -3.411 1.00 96.75 102 GLN A N 1
ATOM 793 C CA . GLN A 1 102 ? -8.005 -6.650 -2.834 1.00 96.75 102 GLN A CA 1
ATOM 794 C C . GLN A 1 102 ? -7.680 -7.364 -1.520 1.00 96.75 102 GLN A C 1
ATOM 796 O O . GLN A 1 102 ? -8.297 -7.048 -0.506 1.00 96.75 102 GLN A O 1
ATOM 801 N N . ASN A 1 103 ? -6.645 -8.203 -1.500 1.00 96.38 103 ASN A N 1
ATOM 802 C CA . ASN A 1 103 ? -6.200 -8.908 -0.296 1.00 96.38 103 ASN A CA 1
ATOM 803 C C . ASN A 1 103 ? -5.769 -7.932 0.806 1.00 96.38 103 ASN A C 1
ATOM 805 O O . ASN A 1 103 ? -6.216 -8.037 1.946 1.00 96.38 103 ASN A O 1
ATOM 809 N N . THR A 1 104 ? -4.993 -6.907 0.445 1.00 96.12 104 THR A N 1
ATOM 810 C CA . THR A 1 104 ? -4.587 -5.820 1.353 1.00 96.12 104 THR A CA 1
ATOM 811 C C . THR A 1 104 ? -5.802 -5.143 1.987 1.00 96.12 104 THR A C 1
ATOM 813 O O . THR A 1 104 ? -5.830 -4.874 3.187 1.00 96.12 104 THR A O 1
ATOM 816 N N . LYS A 1 105 ? -6.835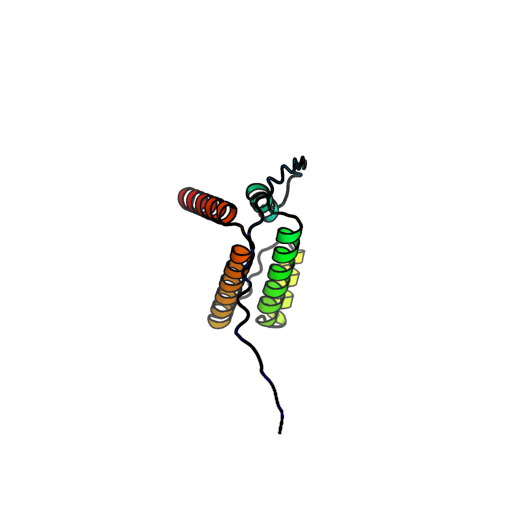 -4.858 1.187 1.00 93.44 105 LYS A N 1
ATOM 817 C CA . LYS A 1 105 ? -8.067 -4.243 1.679 1.00 93.44 105 LYS A CA 1
ATOM 818 C C . LYS A 1 105 ? -8.795 -5.160 2.659 1.00 93.44 105 LYS A C 1
ATOM 820 O O . LYS A 1 105 ? -9.206 -4.671 3.707 1.00 93.44 105 LYS A O 1
ATOM 825 N N . THR A 1 106 ? -8.925 -6.445 2.343 1.00 95.12 106 THR A N 1
ATOM 826 C CA . THR A 1 106 ? -9.552 -7.437 3.227 1.00 95.12 106 THR A CA 1
ATOM 827 C C . THR A 1 106 ? -8.822 -7.521 4.568 1.00 95.12 106 THR A C 1
ATOM 829 O O . THR A 1 106 ? -9.458 -7.417 5.613 1.00 95.12 106 THR A O 1
ATOM 832 N N . GLN A 1 107 ? -7.487 -7.599 4.553 1.00 94.25 107 GLN A N 1
ATOM 833 C CA . GLN A 1 107 ? -6.673 -7.620 5.773 1.00 94.25 107 GLN A CA 1
ATOM 834 C C . GLN A 1 107 ? -6.864 -6.355 6.616 1.00 94.25 107 GLN A C 1
ATOM 836 O O . GLN A 1 107 ? -7.055 -6.444 7.822 1.00 94.25 107 GLN A O 1
ATOM 841 N N . MET A 1 108 ? -6.875 -5.171 5.995 1.00 93.19 108 MET A N 1
ATOM 842 C CA . MET A 1 108 ? -7.133 -3.926 6.728 1.00 93.19 108 MET A CA 1
ATOM 843 C C . MET A 1 108 ? -8.552 -3.868 7.307 1.00 93.19 108 MET A C 1
ATOM 845 O O . MET A 1 108 ? -8.729 -3.345 8.401 1.00 93.19 108 MET A O 1
ATOM 849 N N . GLN A 1 109 ? -9.560 -4.383 6.596 1.00 92.00 109 GLN A N 1
ATOM 850 C CA . GLN A 1 109 ? -10.942 -4.425 7.090 1.00 92.00 109 GLN A CA 1
ATOM 851 C C . GLN A 1 109 ? -11.095 -5.353 8.297 1.00 92.00 109 GLN A C 1
ATOM 853 O O . GLN A 1 109 ? -11.851 -5.026 9.206 1.00 92.00 109 GLN A O 1
ATOM 858 N N . ALA A 1 110 ? -10.345 -6.455 8.337 1.00 94.69 110 ALA A N 1
ATOM 859 C CA . ALA A 1 110 ? -10.330 -7.371 9.474 1.00 94.69 110 ALA A CA 1
ATOM 860 C C . ALA A 1 110 ? -9.752 -6.744 10.759 1.00 94.69 110 ALA A C 1
ATOM 862 O O . ALA A 1 110 ? -10.015 -7.245 11.844 1.00 94.69 110 ALA A O 1
ATOM 863 N N . LEU A 1 111 ? -8.997 -5.641 10.653 1.00 94.81 111 LEU A N 1
ATOM 864 C CA . LEU A 1 111 ? -8.490 -4.896 11.814 1.00 94.81 111 LEU A CA 1
ATOM 865 C C . LEU A 1 111 ? -9.510 -3.914 12.406 1.00 94.81 111 LEU A C 1
ATOM 867 O O . LEU A 1 111 ? -9.255 -3.353 13.470 1.00 94.81 111 LEU A O 1
ATOM 871 N N . LEU A 1 112 ? -10.611 -3.644 11.703 1.00 93.56 112 LEU A N 1
ATOM 872 C CA . LEU A 1 112 ? -11.637 -2.692 12.125 1.00 93.56 112 LEU A CA 1
ATOM 873 C C . LEU A 1 112 ? -12.680 -3.371 13.015 1.00 93.56 112 LEU A C 1
ATOM 875 O O . LEU A 1 112 ? -13.062 -4.512 12.749 1.00 93.56 112 LEU A O 1
ATOM 879 N N . THR A 1 113 ? -13.206 -2.640 13.999 1.00 94.81 113 THR A N 1
ATOM 880 C CA . THR A 1 113 ? -14.386 -3.083 14.760 1.00 94.81 113 THR A CA 1
ATOM 881 C C . THR A 1 113 ? -15.646 -3.073 13.880 1.00 94.81 113 THR A C 1
ATOM 883 O O . THR A 1 113 ? -15.657 -2.399 12.8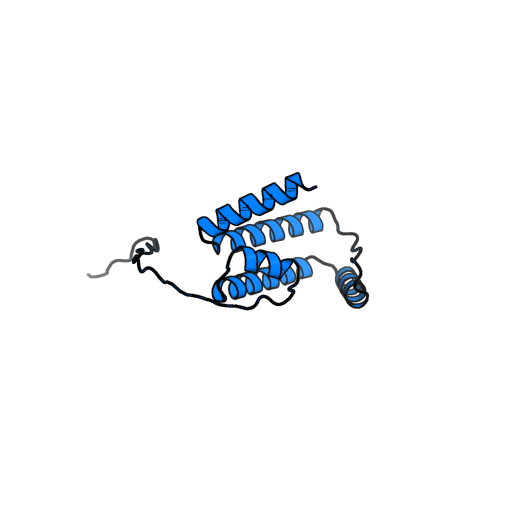40 1.00 94.81 113 THR A O 1
ATOM 886 N N . PRO A 1 114 ? -16.730 -3.777 14.260 1.00 94.62 114 PRO A N 1
ATOM 887 C CA . PRO A 1 114 ? -17.991 -3.749 13.515 1.00 94.62 114 PRO A CA 1
ATOM 888 C C . PRO A 1 114 ? -18.516 -2.328 13.252 1.00 94.62 114 PRO A C 1
ATOM 890 O O . PRO A 1 114 ? -18.916 -2.005 12.130 1.00 94.62 114 PRO A O 1
ATOM 893 N N . GLU A 1 115 ? -18.424 -1.443 14.243 1.00 92.12 115 GLU A N 1
ATOM 894 C CA . GLU A 1 115 ? -18.865 -0.047 14.157 1.00 92.12 115 GLU A CA 1
ATOM 895 C C . GLU A 1 115 ? -17.999 0.738 13.161 1.00 92.12 115 GLU A C 1
ATOM 897 O O . GLU A 1 115 ? -18.515 1.425 12.275 1.00 92.12 115 GLU A O 1
ATOM 902 N N . GLN A 1 116 ? -16.673 0.574 13.236 1.00 93.00 116 GLN A N 1
ATOM 903 C CA . GLN A 1 116 ? -15.733 1.185 12.291 1.00 93.00 116 GLN A CA 1
ATOM 904 C C . GLN A 1 116 ? -15.956 0.674 10.858 1.00 93.00 116 GLN A C 1
ATOM 906 O O . GLN A 1 116 ? -15.859 1.438 9.894 1.00 93.00 116 GLN A O 1
ATOM 911 N N . GLN A 1 117 ? -16.289 -0.610 10.683 1.00 92.25 117 GLN A N 1
ATOM 912 C CA . GLN A 1 117 ? -16.619 -1.166 9.370 1.00 92.25 117 GLN A CA 1
ATOM 913 C C . GLN A 1 117 ? -17.896 -0.551 8.792 1.00 92.25 117 GLN A C 1
ATOM 915 O O . GLN A 1 117 ? -17.947 -0.274 7.589 1.00 92.25 117 GLN A O 1
ATOM 920 N N . GLN A 1 118 ? -18.918 -0.329 9.620 1.00 93.38 118 GLN A N 1
ATOM 921 C CA . GLN A 1 118 ? -20.159 0.316 9.197 1.00 93.38 118 GLN A CA 1
ATOM 922 C C . GLN A 1 118 ? -19.915 1.768 8.771 1.00 93.38 118 GLN A C 1
ATOM 924 O O . GLN A 1 118 ? -20.308 2.148 7.665 1.00 93.38 118 GLN A O 1
ATOM 929 N N . GLN A 1 119 ? -19.182 2.545 9.572 1.00 92.62 119 GLN A N 1
ATOM 930 C CA . GLN A 1 119 ? -18.785 3.912 9.213 1.00 92.62 119 GLN A CA 1
ATOM 931 C C . GLN A 1 119 ? -17.991 3.946 7.901 1.00 92.62 119 GLN A C 1
ATOM 933 O O . GLN A 1 119 ? -18.270 4.745 7.005 1.00 92.62 119 GLN A O 1
ATOM 938 N N . TRP A 1 120 ? -17.043 3.023 7.724 1.00 90.19 120 TRP A N 1
ATOM 939 C CA . TRP A 1 120 ? -16.278 2.907 6.485 1.00 90.19 120 TRP A CA 1
ATOM 940 C C . TRP A 1 120 ? -17.156 2.612 5.261 1.00 90.19 120 TRP A C 1
ATOM 942 O O . TRP A 1 120 ? -16.914 3.162 4.182 1.00 90.19 120 TRP A O 1
ATOM 952 N N . LYS A 1 121 ? -18.172 1.747 5.391 1.00 90.50 121 LYS A N 1
ATOM 953 C CA . LYS A 1 121 ? -19.132 1.466 4.307 1.00 90.50 121 LYS A CA 1
ATOM 954 C C . LYS A 1 121 ? -19.913 2.726 3.927 1.00 90.50 121 LYS A C 1
ATOM 956 O O . LYS A 1 121 ? -19.911 3.081 2.749 1.00 90.50 121 LYS A O 1
ATOM 961 N N . GLN A 1 122 ? -20.450 3.448 4.911 1.00 91.56 122 GLN A N 1
ATOM 962 C CA . GLN A 1 122 ? -21.174 4.706 4.692 1.00 91.56 122 GLN A CA 1
ATOM 963 C C . GLN A 1 122 ? -20.302 5.752 3.983 1.00 91.56 122 GLN A C 1
ATOM 965 O O . GLN A 1 122 ? -20.704 6.323 2.971 1.00 91.56 122 GLN A O 1
ATOM 970 N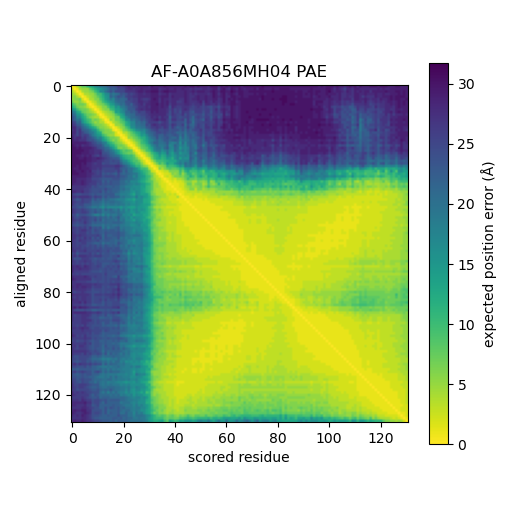 N . MET A 1 123 ? -19.058 5.943 4.437 1.00 88.75 123 MET A N 1
ATOM 971 C CA . MET A 1 123 ? -18.112 6.861 3.789 1.00 88.75 123 MET A CA 1
ATOM 972 C C . MET A 1 123 ? -17.853 6.497 2.318 1.00 88.75 123 MET A C 1
ATOM 974 O O . MET A 1 123 ? -17.676 7.375 1.470 1.00 88.75 123 MET A O 1
ATOM 978 N N . ARG A 1 124 ? -17.798 5.198 1.994 1.00 87.38 124 ARG A N 1
ATOM 979 C CA . ARG A 1 124 ? -17.605 4.730 0.613 1.00 87.38 124 ARG A CA 1
ATOM 980 C C . ARG A 1 124 ? -18.834 4.957 -0.257 1.00 87.38 124 ARG A C 1
ATOM 982 O O . ARG A 1 124 ? -18.664 5.273 -1.432 1.00 87.38 124 ARG A O 1
ATOM 989 N N . GLU A 1 125 ? -20.028 4.790 0.293 1.00 90.75 125 GLU A N 1
ATOM 990 C CA . GLU A 1 125 ? -21.287 5.056 -0.407 1.00 90.75 125 GLU A CA 1
ATOM 991 C C . GLU A 1 125 ? -21.452 6.540 -0.713 1.00 90.75 125 GLU A C 1
ATOM 993 O O . GLU A 1 125 ? -21.696 6.882 -1.867 1.00 90.75 125 GLU A O 1
ATOM 998 N N . GLN A 1 126 ? -21.192 7.411 0.266 1.00 90.06 126 GLN A N 1
ATOM 999 C CA . GLN A 1 126 ? -21.196 8.863 0.068 1.00 90.06 126 GLN A CA 1
ATOM 1000 C C . GLN A 1 126 ? -20.234 9.274 -1.050 1.00 90.06 126 GLN A C 1
ATOM 1002 O O . GLN A 1 126 ? -20.605 10.009 -1.958 1.00 90.06 126 GLN A O 1
ATOM 1007 N N . LYS A 1 127 ? -19.010 8.729 -1.045 1.00 86.50 127 LYS A N 1
ATOM 1008 C CA . LYS A 1 127 ? -18.032 9.007 -2.104 1.00 86.50 127 LYS A CA 1
ATOM 1009 C C . LYS A 1 127 ? -18.499 8.530 -3.483 1.00 86.50 127 LYS A C 1
ATOM 1011 O O . LYS A 1 127 ? -18.145 9.146 -4.479 1.00 86.50 127 LYS A O 1
ATOM 1016 N N . ARG A 1 128 ? -19.230 7.414 -3.554 1.00 89.06 128 ARG A N 1
ATOM 1017 C CA . ARG A 1 128 ? -19.787 6.903 -4.815 1.00 89.06 128 ARG A CA 1
ATOM 1018 C C . ARG A 1 128 ? -20.916 7.796 -5.331 1.00 89.06 128 ARG A C 1
ATOM 1020 O O . ARG A 1 128 ? -21.056 7.909 -6.533 1.00 89.06 128 ARG A O 1
ATOM 1027 N N . GLN A 1 129 ? -21.706 8.389 -4.439 1.00 88.56 129 GLN A N 1
ATOM 1028 C CA . GLN A 1 129 ? -22.781 9.320 -4.801 1.00 88.56 129 GLN A CA 1
ATOM 1029 C C . GLN A 1 129 ? -22.253 10.707 -5.191 1.00 88.56 129 GLN A C 1
ATOM 1031 O O . GLN A 1 129 ? -22.913 11.423 -5.931 1.00 88.56 129 GLN A O 1
ATOM 1036 N N . SER A 1 130 ? -21.074 11.089 -4.694 1.00 86.56 130 SER A N 1
ATOM 1037 C CA . SER A 1 130 ? -20.427 12.368 -5.004 1.00 86.56 130 SER A CA 1
ATOM 1038 C C . SER A 1 130 ? -19.504 12.323 -6.234 1.00 86.56 130 SER A C 1
ATOM 1040 O O . SER A 1 130 ? -18.679 13.224 -6.391 1.00 86.56 130 SER A O 1
ATOM 1042 N N . GLN A 1 131 ? -19.523 11.238 -7.011 1.00 64.06 131 GLN A N 1
ATOM 1043 C CA . GLN A 1 131 ? -18.735 11.044 -8.235 1.00 64.06 131 GLN A CA 1
ATOM 1044 C C . GLN A 1 131 ? -19.670 10.891 -9.421 1.00 64.06 131 GLN A C 1
ATOM 1046 O O . GLN A 1 131 ? -19.276 11.387 -10.496 1.00 64.06 131 GLN A O 1
#

Radius of gyration: 21.06 Å; Cα contacts (8 Å, |Δi|>4): 44; chains: 1; bounding box: 37×68×50 Å

Solvent-accessible surface area (backbone atoms only — not comparable to full-atom values): 8301 Å² total; per-residue (Å²): 136,88,89,80,91,84,86,80,85,88,73,86,78,80,77,83,77,90,67,89,79,86,72,87,77,89,68,88,82,69,96,55,56,78,76,46,50,55,41,60,74,54,66,60,48,70,70,50,51,52,53,46,49,54,51,51,54,52,49,49,54,56,50,55,69,70,46,53,74,66,42,49,51,48,43,50,52,19,52,78,70,74,44,84,58,88,63,82,71,50,73,67,50,52,51,54,49,49,50,51,52,51,53,50,48,53,57,52,54,71,68,44,52,75,68,42,48,51,53,52,51,52,56,51,52,53,54,61,73,75,106

Organism: NCBI:txid415709